Protein AF-A0A7L2QQ97-F1 (afdb_monomer_lite)

Radius of gyration: 18.15 Å; chains: 1; bounding box: 59×30×42 Å

Structure (mmCIF, N/CA/C/O backbone):
data_AF-A0A7L2QQ97-F1
#
_entry.id   AF-A0A7L2QQ97-F1
#
loop_
_atom_site.group_PDB
_atom_site.id
_atom_site.type_symbol
_atom_site.label_atom_id
_atom_site.label_alt_id
_atom_site.label_comp_id
_atom_site.label_asym_id
_atom_site.label_entity_id
_atom_site.label_seq_id
_atom_site.pdbx_PDB_ins_code
_atom_site.Cartn_x
_atom_site.Cartn_y
_atom_site.Cartn_z
_atom_site.occupancy
_atom_site.B_iso_or_equiv
_atom_site.auth_seq_id
_atom_site.auth_comp_id
_atom_site.auth_asym_id
_atom_site.auth_atom_id
_atom_site.pdbx_PDB_model_num
ATOM 1 N N . GLY A 1 1 ? -2.359 13.136 -0.639 1.00 63.28 1 GLY A N 1
ATOM 2 C CA . GLY A 1 1 ? -3.830 13.159 -0.702 1.00 63.28 1 GLY A CA 1
ATOM 3 C C . GLY A 1 1 ? -4.311 14.502 -0.209 1.00 63.28 1 GLY A C 1
ATOM 4 O O . GLY A 1 1 ? -3.549 15.171 0.477 1.00 63.2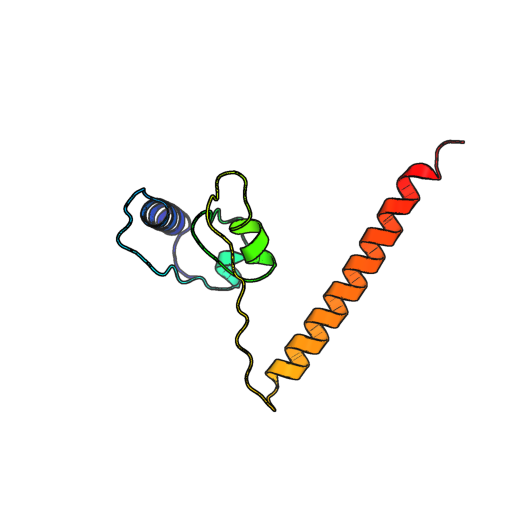8 1 GLY A O 1
ATOM 5 N N . THR A 1 2 ? -5.523 14.896 -0.581 1.00 76.50 2 THR A N 1
ATOM 6 C CA . THR A 1 2 ? -6.170 16.145 -0.137 1.00 76.50 2 THR A CA 1
ATOM 7 C C . THR A 1 2 ? -6.930 15.983 1.183 1.00 76.50 2 THR A C 1
ATOM 9 O O . THR A 1 2 ? -7.302 16.977 1.795 1.00 76.50 2 THR A O 1
ATOM 12 N N . THR A 1 3 ? -7.133 14.744 1.646 1.00 79.44 3 THR A N 1
ATOM 13 C CA . THR A 1 3 ? -7.713 14.431 2.957 1.00 79.44 3 THR A CA 1
ATOM 14 C C . THR A 1 3 ? -6.850 15.012 4.072 1.00 79.44 3 THR A C 1
ATOM 16 O O . THR A 1 3 ? -5.644 14.744 4.127 1.00 79.44 3 THR A O 1
ATOM 19 N N . LYS A 1 4 ? -7.468 15.782 4.972 1.00 79.88 4 LYS A N 1
ATOM 20 C CA . LYS A 1 4 ? -6.782 16.350 6.134 1.00 79.88 4 LYS A CA 1
ATOM 21 C C . LYS A 1 4 ? -6.322 15.235 7.077 1.00 79.88 4 LYS A C 1
ATOM 23 O O . LYS A 1 4 ? -6.898 14.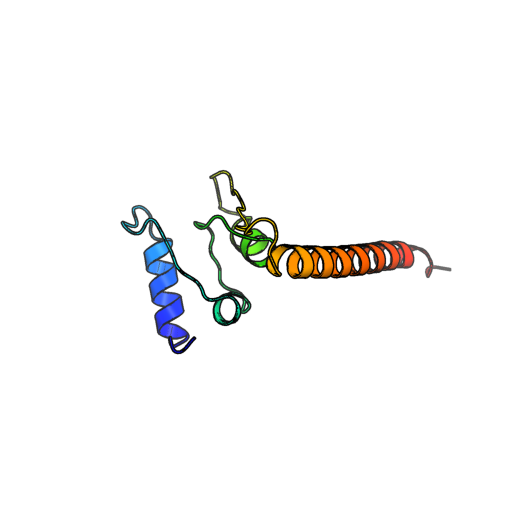147 7.121 1.00 79.88 4 LYS A O 1
ATOM 28 N N . SER A 1 5 ? -5.265 15.499 7.841 1.00 75.00 5 SER A N 1
ATOM 29 C CA . SER A 1 5 ? -4.697 14.508 8.765 1.00 75.00 5 SER A CA 1
ATOM 30 C C . SER A 1 5 ? -5.687 14.055 9.842 1.00 75.00 5 SER A C 1
ATOM 32 O O . SER A 1 5 ? -5.704 12.872 10.170 1.00 75.00 5 SER A O 1
ATOM 34 N N . GLU A 1 6 ? -6.520 14.967 10.340 1.00 77.12 6 GLU A N 1
ATOM 35 C CA . GLU A 1 6 ? -7.554 14.696 11.349 1.00 77.12 6 GLU A CA 1
ATOM 36 C C . GLU A 1 6 ? -8.637 13.753 10.807 1.00 77.12 6 GLU A C 1
ATOM 38 O O . GLU A 1 6 ? -8.916 12.714 11.407 1.00 77.12 6 GLU A O 1
ATOM 43 N N . ASP A 1 7 ? -9.157 14.042 9.610 1.00 83.38 7 ASP A N 1
ATOM 44 C CA . ASP A 1 7 ? -10.151 13.201 8.933 1.00 83.38 7 ASP A CA 1
ATOM 45 C C . ASP A 1 7 ? -9.607 11.791 8.682 1.00 83.38 7 ASP A C 1
ATOM 47 O O . ASP A 1 7 ? -10.294 10.790 8.885 1.00 83.38 7 ASP A O 1
ATOM 51 N N . ARG A 1 8 ? -8.332 11.690 8.293 1.00 79.94 8 ARG A N 1
ATOM 52 C CA . ARG A 1 8 ? -7.655 10.406 8.079 1.00 79.94 8 ARG A CA 1
ATOM 53 C C . ARG A 1 8 ? -7.572 9.575 9.362 1.00 79.94 8 ARG A C 1
ATOM 55 O O . ARG A 1 8 ? -7.784 8.367 9.299 1.00 79.94 8 ARG A O 1
ATOM 62 N N . ALA A 1 9 ? -7.286 10.192 10.508 1.00 79.31 9 ALA A N 1
ATOM 63 C CA . ALA A 1 9 ? -7.254 9.488 11.790 1.00 79.31 9 ALA A CA 1
ATOM 64 C C . ALA A 1 9 ? -8.650 8.979 12.190 1.00 79.31 9 ALA A C 1
ATOM 66 O O . ALA A 1 9 ? -8.787 7.834 12.625 1.00 79.31 9 ALA A O 1
ATOM 67 N N . ALA A 1 10 ? -9.690 9.789 11.977 1.00 85.94 10 ALA A N 1
ATOM 68 C CA . ALA A 1 10 ? -11.071 9.387 12.235 1.00 85.94 10 ALA A CA 1
ATOM 69 C C . ALA A 1 10 ? -11.518 8.219 11.334 1.00 85.94 10 ALA A C 1
ATOM 71 O O . ALA A 1 10 ? -12.153 7.279 11.811 1.00 85.94 10 ALA A O 1
ATOM 72 N N . LEU A 1 11 ? -11.150 8.243 10.049 1.00 85.94 11 LEU A N 1
ATOM 73 C CA . LEU A 1 11 ? -11.442 7.164 9.099 1.00 85.94 11 LEU A CA 1
ATOM 74 C C . LEU A 1 11 ? -10.727 5.857 9.466 1.00 85.94 11 LEU A C 1
ATOM 76 O O . LEU A 1 11 ? -11.335 4.792 9.405 1.00 85.94 11 LEU A O 1
ATOM 80 N N . LEU A 1 12 ? -9.467 5.937 9.905 1.00 82.12 12 LEU A N 1
ATOM 81 C CA . LEU A 1 12 ? -8.720 4.773 10.388 1.00 82.12 12 LEU A CA 1
ATOM 82 C C . LEU A 1 12 ? -9.343 4.168 11.644 1.00 82.12 12 LEU A C 1
ATOM 84 O O . LEU A 1 12 ? -9.423 2.948 11.758 1.00 82.12 12 LEU A O 1
ATOM 88 N N . LYS A 1 13 ? -9.807 5.006 12.577 1.00 84.19 13 LYS A N 1
ATOM 89 C CA . LYS A 1 13 ? -10.494 4.527 13.779 1.00 84.19 13 LYS A CA 1
ATOM 90 C C . LYS A 1 13 ? -11.756 3.743 13.413 1.00 84.19 13 LYS A C 1
ATOM 92 O O . LYS A 1 13 ? -11.900 2.622 13.873 1.00 84.19 13 LYS A O 1
ATOM 97 N N . LYS A 1 14 ? -12.592 4.283 12.519 1.00 86.06 14 LYS A N 1
ATOM 98 C CA . LYS A 1 14 ? -13.809 3.608 12.030 1.00 86.06 14 LYS A CA 1
ATOM 99 C C . LYS A 1 14 ? -13.521 2.287 11.311 1.00 86.06 14 LYS A C 1
ATOM 101 O O . LYS A 1 14 ? -14.300 1.347 11.417 1.00 86.06 14 LYS A O 1
ATOM 106 N N . PHE A 1 15 ? -12.419 2.206 10.566 1.00 85.75 15 PHE A N 1
ATOM 107 C CA . PHE A 1 15 ? -12.018 0.961 9.906 1.00 85.75 15 PHE A CA 1
ATOM 108 C C . PHE A 1 15 ? -11.545 -0.102 10.911 1.00 85.75 15 PHE A C 1
ATOM 110 O O . PHE A 1 15 ? -11.880 -1.269 10.768 1.00 85.75 15 PHE A O 1
ATOM 117 N N . ASN A 1 16 ? -10.825 0.305 11.961 1.00 80.31 16 ASN A N 1
ATOM 118 C CA . ASN A 1 16 ? -10.306 -0.601 12.991 1.00 80.31 16 ASN A CA 1
ATOM 119 C C . ASN A 1 16 ? -11.314 -0.911 14.123 1.00 80.31 16 ASN A C 1
ATOM 121 O O . ASN A 1 16 ? -10.969 -1.627 15.062 1.00 80.31 16 ASN A O 1
ATOM 125 N N . GLU A 1 17 ? -12.526 -0.349 14.095 1.00 85.44 17 GLU A N 1
ATOM 126 C CA . GLU A 1 17 ? -13.546 -0.606 15.117 1.00 85.44 17 GLU A CA 1
ATOM 127 C C . GLU A 1 17 ? -13.988 -2.084 15.101 1.00 85.44 17 GLU A C 1
ATOM 129 O O . GLU A 1 17 ? -14.222 -2.646 14.026 1.00 85.44 17 GLU A O 1
ATOM 134 N N . PRO A 1 18 ? -14.140 -2.736 16.273 1.00 80.31 18 PRO A N 1
ATOM 135 C CA . PRO A 1 18 ? -14.683 -4.088 16.342 1.00 80.31 18 PRO A CA 1
ATOM 136 C C . PRO A 1 18 ? -16.080 -4.134 15.712 1.00 80.31 18 PRO A C 1
ATOM 138 O O . PRO A 1 18 ? -16.980 -3.416 16.142 1.00 80.31 18 PRO A O 1
ATOM 141 N N . GLY A 1 19 ? -16.262 -4.966 14.685 1.00 82.75 19 GLY A N 1
ATOM 142 C CA . GLY A 1 19 ? -17.518 -5.026 13.930 1.00 82.75 19 GLY A CA 1
ATOM 143 C C . GLY A 1 19 ? -17.676 -3.928 12.873 1.00 82.75 19 GLY A C 1
ATOM 144 O O . GLY A 1 19 ? -18.803 -3.644 12.463 1.00 82.75 19 GLY A O 1
ATOM 145 N N . SER A 1 20 ? -16.576 -3.308 12.427 1.00 85.88 20 SER A N 1
ATOM 146 C CA . SER A 1 20 ? -16.601 -2.373 11.302 1.00 85.88 20 SER A CA 1
ATOM 147 C C . SER A 1 20 ? -17.311 -2.985 10.092 1.00 85.88 20 SER A C 1
ATOM 149 O O . SER A 1 20 ? -17.033 -4.112 9.689 1.00 85.88 20 SER A O 1
ATOM 151 N N . GLN A 1 21 ? -18.222 -2.222 9.487 1.00 89.00 21 GLN A N 1
ATOM 152 C CA . GLN A 1 21 ? -18.936 -2.637 8.273 1.00 89.00 21 GLN A CA 1
ATOM 153 C C . GLN A 1 21 ? -18.082 -2.465 7.005 1.00 89.00 21 GLN A C 1
ATOM 155 O O . GLN A 1 21 ? -18.497 -2.845 5.910 1.00 89.00 21 GLN A O 1
ATOM 160 N N . TYR A 1 22 ? -16.901 -1.854 7.130 1.00 84.50 22 TYR A N 1
ATOM 161 C CA . TYR A 1 22 ? -16.027 -1.550 6.006 1.00 84.50 22 TYR A CA 1
ATOM 162 C C . TYR A 1 22 ? -15.046 -2.696 5.760 1.00 84.50 22 TYR A C 1
ATOM 164 O O . TYR A 1 22 ? -14.156 -2.944 6.563 1.00 84.50 22 TYR A O 1
ATOM 172 N N . PHE A 1 23 ? -15.177 -3.354 4.607 1.00 82.75 23 PHE A N 1
ATOM 173 C CA . PHE A 1 23 ? -14.278 -4.438 4.199 1.00 82.75 23 PHE A CA 1
ATOM 174 C C . PHE A 1 23 ? -12.971 -3.937 3.557 1.00 82.75 23 PHE A C 1
ATOM 176 O O . PHE A 1 23 ? -11.924 -4.554 3.712 1.00 82.75 23 PHE A O 1
ATOM 183 N N . ILE A 1 24 ? -13.012 -2.810 2.834 1.00 83.12 24 ILE A N 1
ATOM 184 C CA . ILE A 1 24 ? -11.866 -2.284 2.075 1.00 83.12 24 ILE A CA 1
ATOM 185 C C . ILE A 1 24 ? -11.551 -0.861 2.526 1.00 83.12 24 ILE A C 1
ATOM 187 O O . ILE A 1 24 ? -12.438 -0.008 2.589 1.00 83.12 24 ILE A O 1
ATOM 191 N N . PHE A 1 25 ? -10.265 -0.589 2.747 1.00 84.25 25 PHE A N 1
ATOM 192 C CA . PHE A 1 25 ? -9.741 0.752 2.984 1.00 84.25 25 PHE A CA 1
ATOM 193 C C . PHE A 1 25 ? -8.737 1.133 1.892 1.00 84.25 25 PHE A C 1
ATOM 195 O O . PHE A 1 25 ? -7.674 0.527 1.766 1.00 84.25 25 PHE A O 1
ATOM 202 N N . LEU A 1 26 ? -9.064 2.145 1.085 1.00 83.31 26 LEU A N 1
ATOM 203 C CA . LEU A 1 26 ? -8.211 2.582 -0.022 1.00 83.31 26 LEU A CA 1
ATOM 204 C C . LEU A 1 26 ? -7.198 3.636 0.434 1.00 83.31 26 LEU A C 1
ATOM 206 O O . LEU A 1 26 ? -7.542 4.639 1.059 1.00 83.31 26 LEU A O 1
ATOM 210 N N . LEU A 1 27 ? -5.936 3.438 0.054 1.00 80.06 27 LEU A N 1
ATOM 211 C CA . LEU A 1 27 ? -4.829 4.340 0.356 1.00 80.06 27 LEU A CA 1
ATOM 212 C C . LEU A 1 27 ? -4.093 4.739 -0.918 1.00 80.06 27 LEU A C 1
ATOM 214 O O . LEU A 1 27 ? -3.885 3.935 -1.819 1.00 80.06 27 LEU A O 1
ATOM 218 N N . SER A 1 28 ? -3.622 5.985 -0.959 1.00 78.88 28 SER A N 1
ATOM 219 C CA . SER A 1 28 ? -2.623 6.399 -1.949 1.00 78.88 28 SER A CA 1
ATOM 220 C C . SER A 1 28 ? -1.223 6.189 -1.382 1.00 78.88 28 SER A C 1
ATOM 222 O O . SER A 1 28 ? -0.985 6.482 -0.210 1.00 78.88 28 SER A O 1
ATOM 224 N N . THR A 1 29 ? -0.273 5.755 -2.209 1.00 69.31 29 THR A N 1
ATOM 225 C CA . THR A 1 29 ? 1.124 5.487 -1.808 1.00 69.31 29 THR A CA 1
ATOM 226 C C . THR A 1 29 ? 1.770 6.669 -1.079 1.00 69.31 29 THR A C 1
ATOM 228 O O . THR A 1 29 ? 2.378 6.499 -0.024 1.00 69.31 29 THR A O 1
ATOM 231 N N . ARG A 1 30 ? 1.544 7.899 -1.563 1.00 63.28 30 ARG A N 1
ATOM 232 C CA . ARG A 1 30 ? 2.043 9.129 -0.920 1.00 63.28 30 ARG A CA 1
ATOM 233 C C . ARG A 1 30 ? 1.391 9.411 0.441 1.00 63.28 30 ARG A C 1
ATOM 235 O O . ARG A 1 30 ? 2.046 9.952 1.322 1.00 63.28 30 ARG A O 1
ATOM 242 N N . ALA A 1 31 ? 0.109 9.089 0.619 1.00 59.56 31 ALA A N 1
ATOM 243 C CA . ALA A 1 31 ? -0.583 9.299 1.895 1.00 59.56 31 ALA A CA 1
ATOM 244 C C . ALA A 1 31 ? -0.329 8.161 2.898 1.00 59.56 31 ALA A C 1
ATOM 246 O O . ALA A 1 31 ? -0.387 8.401 4.104 1.00 59.56 31 ALA A O 1
ATOM 247 N N . GLY A 1 32 ? -0.044 6.956 2.396 1.00 54.12 32 GLY A N 1
ATOM 248 C CA . GLY A 1 32 ? 0.272 5.764 3.176 1.00 54.12 32 GLY A CA 1
ATOM 249 C C . GLY A 1 32 ? 1.686 5.775 3.749 1.00 54.12 32 GLY A C 1
ATOM 250 O O . GLY A 1 32 ? 1.867 5.3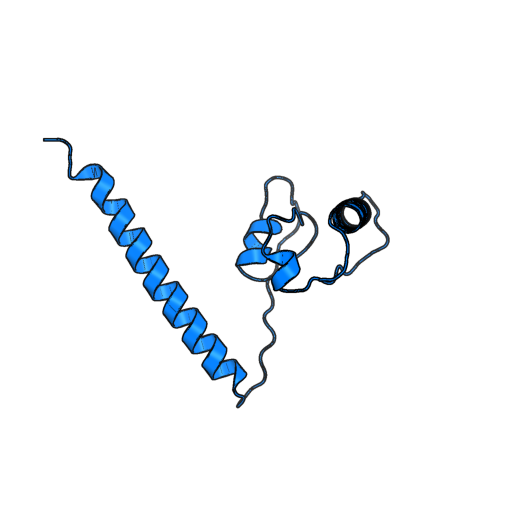04 4.862 1.00 54.12 32 GLY A O 1
ATOM 251 N N . GLY A 1 33 ? 2.662 6.376 3.055 1.00 50.69 33 GLY A N 1
ATOM 252 C CA . GLY A 1 33 ? 4.076 6.415 3.462 1.00 50.69 33 GLY A CA 1
ATOM 253 C C . GLY A 1 33 ? 4.376 7.103 4.806 1.00 50.69 33 GLY A C 1
ATOM 254 O O . GLY A 1 33 ? 5.421 6.849 5.397 1.00 50.69 33 GLY A O 1
ATOM 255 N N . LEU A 1 34 ? 3.449 7.906 5.337 1.00 50.66 34 LEU A N 1
ATOM 256 C CA . LEU A 1 34 ? 3.563 8.606 6.621 1.00 50.66 34 LEU A CA 1
ATOM 257 C C . LEU A 1 34 ? 2.900 7.785 7.744 1.00 50.66 34 LEU A C 1
ATOM 259 O O . LEU A 1 34 ? 1.745 8.028 8.071 1.00 50.66 34 LEU A O 1
ATOM 263 N N . GLY A 1 35 ? 3.605 6.794 8.304 1.00 51.84 35 GLY A N 1
ATOM 264 C CA . GLY A 1 35 ? 3.336 6.247 9.652 1.00 51.84 35 GLY A CA 1
ATOM 265 C C . GLY A 1 35 ? 1.890 5.877 10.045 1.00 51.84 35 GLY A C 1
ATOM 266 O O . GLY A 1 35 ? 1.522 6.073 11.199 1.00 51.84 35 GLY A O 1
ATOM 267 N N . LEU A 1 36 ? 1.052 5.375 9.131 1.00 55.12 36 LEU A N 1
ATOM 268 C CA . LEU A 1 36 ? -0.327 4.981 9.463 1.00 55.12 36 LEU A CA 1
ATOM 269 C C . LEU A 1 36 ? -0.386 3.594 10.127 1.00 55.12 36 LEU A C 1
ATOM 271 O O . LEU A 1 36 ? 0.269 2.665 9.661 1.00 55.12 36 LEU A O 1
ATOM 275 N N . ASN A 1 37 ? -1.185 3.454 11.193 1.00 57.41 37 ASN A N 1
ATOM 276 C CA . ASN A 1 37 ? -1.427 2.185 11.889 1.00 57.41 37 ASN A CA 1
ATOM 277 C C . ASN A 1 37 ? -2.639 1.466 11.272 1.00 57.41 37 ASN A C 1
ATOM 279 O O . ASN A 1 37 ? -3.774 1.906 11.462 1.00 57.41 37 ASN A O 1
ATOM 283 N N . LEU A 1 38 ? -2.394 0.390 10.524 1.00 55.41 38 LEU A N 1
ATOM 284 C CA . LEU A 1 38 ? -3.394 -0.349 9.741 1.00 55.41 38 LEU A CA 1
ATOM 285 C C . LEU A 1 38 ? -3.447 -1.812 10.194 1.00 55.41 38 LEU A C 1
ATOM 287 O O . LEU A 1 38 ? -3.266 -2.725 9.397 1.00 55.41 38 LEU A O 1
ATOM 291 N N . GLN A 1 39 ? -3.689 -2.024 11.488 1.00 51.94 39 GLN A N 1
ATOM 292 C CA . GLN A 1 39 ? -3.689 -3.353 12.115 1.00 51.94 39 GLN A CA 1
ATOM 293 C C . GLN A 1 39 ? -4.708 -4.332 11.517 1.00 51.94 39 GLN A C 1
ATOM 295 O O . GLN A 1 39 ? -4.573 -5.520 11.758 1.00 51.94 39 GLN A O 1
ATOM 300 N N . ALA A 1 40 ? -5.701 -3.855 10.759 1.00 48.19 40 ALA A N 1
ATOM 301 C CA . ALA A 1 40 ? -6.733 -4.680 10.133 1.00 48.19 40 ALA A CA 1
ATOM 302 C C . ALA A 1 40 ? -6.574 -4.869 8.607 1.00 48.19 40 ALA A C 1
ATOM 304 O O . ALA A 1 40 ? -7.433 -5.498 7.998 1.00 48.19 40 ALA A O 1
ATOM 305 N N . ALA A 1 41 ? -5.544 -4.305 7.962 1.00 51.47 41 ALA A N 1
ATOM 306 C CA . ALA A 1 41 ? -5.402 -4.345 6.499 1.00 51.47 41 ALA A CA 1
ATOM 307 C C . ALA A 1 41 ? -4.266 -5.271 6.048 1.00 51.47 41 ALA A C 1
ATOM 309 O O . ALA A 1 41 ? -3.236 -5.300 6.699 1.00 51.47 41 ALA A O 1
ATOM 310 N N . ASP A 1 42 ? -4.389 -5.911 4.880 1.00 51.31 42 ASP A N 1
ATOM 311 C CA . ASP A 1 42 ? -3.376 -6.827 4.330 1.00 51.31 42 ASP A CA 1
ATOM 312 C C . ASP A 1 42 ? -2.728 -6.262 3.050 1.00 51.31 42 ASP A C 1
ATOM 314 O O . ASP A 1 42 ? -3.346 -6.312 1.990 1.00 51.31 42 ASP A O 1
ATOM 318 N N . THR A 1 43 ? -1.519 -5.665 3.088 1.00 49.38 43 THR A N 1
ATOM 319 C CA . THR A 1 43 ? -0.902 -5.045 1.874 1.00 49.38 43 THR A CA 1
ATOM 320 C C . THR A 1 43 ? 0.643 -4.890 1.894 1.00 49.38 43 THR A C 1
ATOM 322 O O . THR A 1 43 ? 1.241 -5.014 2.947 1.00 49.38 43 THR A O 1
ATOM 325 N N . ASP A 1 44 ? 1.257 -4.647 0.709 1.00 47.91 44 ASP A N 1
ATOM 326 C CA . ASP A 1 44 ? 2.693 -4.518 0.265 1.00 47.91 44 ASP A CA 1
ATOM 327 C C . ASP A 1 44 ? 3.791 -4.131 1.271 1.00 47.91 44 ASP A C 1
ATOM 329 O O . ASP A 1 44 ? 3.506 -3.339 2.131 1.00 47.91 44 ASP A O 1
ATOM 333 N N . LEU A 1 45 ? 5.064 -4.537 1.102 1.00 49.09 45 LEU A N 1
ATOM 334 C CA 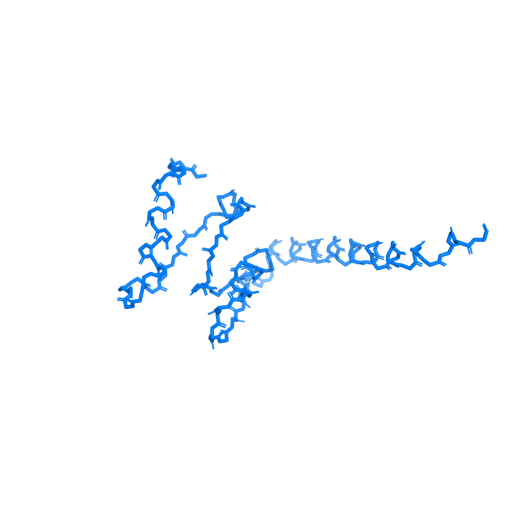. LEU A 1 45 ? 6.209 -4.397 2.047 1.00 49.09 45 LEU A CA 1
ATOM 335 C C . LEU A 1 45 ? 6.182 -3.187 3.017 1.00 49.09 45 LEU A C 1
ATOM 337 O O . LEU A 1 45 ? 6.268 -3.375 4.223 1.00 49.09 45 LEU A O 1
ATOM 341 N N . GLN A 1 46 ? 6.005 -1.944 2.546 1.00 50.78 46 GLN A N 1
ATOM 342 C CA . GLN A 1 46 ? 5.892 -0.785 3.457 1.00 50.78 46 GLN A CA 1
ATOM 343 C C . GLN A 1 46 ? 4.547 -0.700 4.204 1.00 50.78 46 GLN A C 1
ATOM 345 O O . GLN A 1 46 ? 4.460 -0.123 5.284 1.00 50.78 46 GLN A O 1
ATOM 350 N N . ALA A 1 47 ? 3.464 -1.178 3.608 1.00 52.09 47 ALA A N 1
ATOM 351 C CA . ALA A 1 47 ? 2.174 -1.418 4.250 1.00 52.09 47 ALA A CA 1
ATOM 352 C C . ALA A 1 47 ? 2.122 -2.760 5.016 1.00 52.09 47 ALA A C 1
ATOM 354 O O . ALA A 1 47 ? 1.336 -2.882 5.950 1.00 52.09 47 ALA A O 1
ATOM 355 N N . GLN A 1 48 ? 3.011 -3.707 4.715 1.00 54.56 48 GLN A N 1
ATOM 356 C CA . GLN A 1 48 ? 3.106 -5.012 5.357 1.00 54.56 48 GLN A CA 1
ATOM 357 C C . GLN A 1 48 ? 3.602 -4.816 6.774 1.00 54.56 48 GLN A C 1
ATOM 359 O O . GLN A 1 48 ? 2.972 -5.307 7.698 1.00 54.56 48 GLN A O 1
ATOM 364 N N . ASP A 1 49 ? 4.627 -3.985 6.962 1.00 53.88 49 ASP A N 1
ATOM 365 C CA . ASP A 1 49 ? 5.076 -3.570 8.294 1.00 53.88 49 ASP A CA 1
ATOM 366 C C . ASP A 1 49 ? 3.970 -2.848 9.093 1.00 53.88 49 ASP A C 1
ATOM 368 O O . ASP A 1 49 ? 4.000 -2.822 10.323 1.00 53.88 49 ASP A O 1
ATOM 372 N N . ARG A 1 50 ? 2.965 -2.260 8.419 1.00 59.00 50 ARG A N 1
ATOM 373 C CA . ARG A 1 50 ? 1.826 -1.587 9.080 1.00 59.00 50 ARG A CA 1
ATOM 374 C C . ARG A 1 50 ? 0.740 -2.562 9.527 1.00 59.00 50 ARG A C 1
ATOM 376 O O . ARG A 1 50 ? 0.082 -2.294 10.532 1.00 59.00 50 ARG A O 1
ATOM 383 N N . ALA A 1 51 ? 0.569 -3.643 8.777 1.00 59.03 51 ALA A N 1
ATOM 384 C CA . ALA A 1 51 ? -0.361 -4.736 9.029 1.00 59.03 51 ALA A CA 1
ATOM 385 C C . ALA A 1 51 ? 0.191 -5.752 10.037 1.00 59.03 51 ALA A C 1
ATOM 387 O O . ALA A 1 51 ? -0.491 -6.179 10.965 1.00 59.03 51 ALA A O 1
ATOM 388 N N . HIS A 1 52 ? 1.467 -6.101 9.873 1.00 59.34 52 HIS A N 1
ATOM 389 C CA . HIS A 1 52 ? 2.213 -7.092 10.636 1.00 59.34 52 HIS A CA 1
ATOM 390 C C . HIS A 1 52 ? 2.718 -6.494 11.957 1.00 59.34 52 HIS A C 1
ATOM 392 O O . HIS A 1 52 ? 3.915 -6.454 12.256 1.00 59.34 52 HIS A O 1
ATOM 398 N N . ARG A 1 53 ? 1.775 -5.968 12.742 1.00 62.75 53 ARG A N 1
ATOM 399 C CA . ARG A 1 53 ? 2.027 -5.317 14.026 1.00 62.75 53 ARG A CA 1
ATOM 400 C C . ARG A 1 53 ? 1.454 -6.150 15.171 1.00 62.75 53 ARG A C 1
ATOM 402 O O . ARG A 1 53 ? 0.451 -6.839 15.017 1.00 62.75 53 ARG A O 1
ATOM 409 N N . ILE A 1 54 ? 2.077 -6.032 16.345 1.00 56.41 54 ILE A N 1
ATOM 410 C CA . ILE A 1 54 ? 1.608 -6.631 17.604 1.00 56.41 54 ILE A CA 1
ATOM 411 C C . ILE A 1 54 ? 0.122 -6.283 17.806 1.00 56.41 54 ILE A C 1
ATOM 413 O O . ILE A 1 54 ? -0.230 -5.102 17.872 1.00 56.41 54 ILE A O 1
ATOM 417 N N . GLY A 1 55 ? -0.730 -7.312 17.868 1.00 63.56 55 GLY A N 1
ATOM 418 C CA . GLY A 1 55 ? -2.186 -7.194 18.004 1.00 63.56 55 GLY A CA 1
ATOM 419 C C . GLY A 1 55 ? -2.999 -7.733 16.819 1.00 63.56 55 GLY A C 1
ATOM 420 O O . GLY A 1 55 ? -4.175 -8.025 17.012 1.00 63.56 55 GLY A O 1
ATOM 421 N N . GLN A 1 56 ? -2.397 -7.919 15.637 1.00 63.81 56 GLN A N 1
ATOM 422 C CA . GLN A 1 56 ? -3.053 -8.597 14.510 1.00 63.81 56 GLN A CA 1
ATOM 423 C C . GLN A 1 56 ? -3.102 -10.115 14.762 1.00 63.81 56 GLN A C 1
ATOM 425 O O . GLN A 1 56 ? -2.081 -10.723 15.074 1.00 63.81 56 GLN A O 1
ATOM 430 N N . GLN A 1 57 ? -4.292 -10.710 14.651 1.00 67.56 57 GLN A N 1
ATOM 431 C CA . GLN A 1 57 ? -4.543 -12.142 14.892 1.00 67.56 57 GLN A CA 1
ATOM 432 C C . GLN A 1 57 ? -4.795 -12.926 13.594 1.00 67.56 57 GLN A C 1
ATOM 434 O O . GLN A 1 57 ? -4.814 -14.154 13.613 1.00 67.56 57 GLN A O 1
ATOM 439 N N . ASN A 1 58 ? -4.991 -12.224 12.474 1.00 69.75 58 ASN A N 1
ATOM 440 C CA . ASN A 1 58 ? -5.284 -12.820 11.173 1.00 69.75 58 ASN A CA 1
ATOM 441 C C . ASN A 1 58 ? -4.032 -12.908 10.285 1.00 69.75 58 ASN A C 1
ATOM 443 O O . ASN A 1 58 ? -3.089 -12.129 10.438 1.00 69.75 58 ASN A O 1
ATOM 447 N N . GLU A 1 59 ? -4.033 -13.853 9.340 1.00 72.12 59 GLU A N 1
ATOM 448 C CA . GLU A 1 59 ? -2.950 -14.016 8.364 1.00 72.12 59 GLU A CA 1
ATOM 449 C C . GLU A 1 59 ? -2.908 -12.833 7.390 1.00 72.12 59 GLU A C 1
ATOM 451 O O . GLU A 1 59 ? -3.856 -12.596 6.644 1.00 72.12 59 GLU A O 1
ATOM 456 N N . VAL A 1 60 ? -1.774 -12.130 7.356 1.00 72.44 60 VAL A N 1
ATOM 457 C CA . VAL A 1 60 ? -1.567 -10.973 6.480 1.00 72.44 60 VAL A CA 1
ATOM 458 C C . VAL A 1 60 ? -1.023 -11.420 5.126 1.00 72.44 60 VAL A C 1
ATOM 460 O O . VAL A 1 60 ? 0.120 -11.875 5.027 1.00 72.44 60 VAL A O 1
ATOM 463 N N . ARG A 1 61 ? -1.807 -11.237 4.054 1.00 71.25 61 ARG A N 1
ATOM 464 C CA . ARG A 1 61 ? -1.403 -11.581 2.678 1.00 71.25 61 ARG A CA 1
ATOM 465 C C . ARG A 1 61 ? -1.173 -10.351 1.810 1.00 71.25 61 ARG A C 1
ATOM 467 O O . ARG A 1 61 ? -2.051 -9.526 1.594 1.00 71.25 61 ARG A O 1
ATOM 474 N N . VAL A 1 62 ? 0.013 -10.277 1.219 1.00 74.19 62 VAL A N 1
ATOM 475 C CA . VAL A 1 62 ? 0.409 -9.183 0.333 1.00 74.19 62 VAL A CA 1
ATOM 476 C C . VAL A 1 62 ? 0.265 -9.591 -1.128 1.00 74.19 62 VAL A C 1
ATOM 478 O O . VAL A 1 62 ? 0.957 -10.496 -1.593 1.00 74.19 62 VAL A O 1
ATOM 481 N N . LEU A 1 63 ? -0.577 -8.875 -1.876 1.00 77.25 63 LEU A N 1
ATOM 482 C CA . LEU A 1 63 ? -0.748 -9.076 -3.314 1.00 77.25 63 LEU A CA 1
ATOM 483 C C . LEU A 1 63 ? -0.308 -7.830 -4.085 1.00 77.25 63 LEU A C 1
ATOM 485 O O . LEU A 1 63 ? -0.819 -6.731 -3.871 1.00 77.25 63 LEU A O 1
ATOM 489 N N . ARG A 1 64 ? 0.633 -8.012 -5.014 1.00 81.06 64 ARG A N 1
ATOM 490 C CA . ARG A 1 64 ? 1.033 -6.990 -5.984 1.00 81.06 64 ARG A CA 1
ATOM 491 C C . ARG A 1 64 ? 0.487 -7.374 -7.351 1.00 81.06 64 ARG A C 1
ATOM 493 O O . ARG A 1 64 ? 0.871 -8.403 -7.896 1.00 81.06 64 ARG A O 1
ATOM 500 N N . LEU A 1 65 ? -0.375 -6.529 -7.902 1.00 86.00 65 LEU A N 1
ATOM 501 C CA . LEU A 1 65 ? -0.873 -6.682 -9.265 1.00 86.00 65 LEU A CA 1
ATOM 502 C C . LEU A 1 65 ? 0.184 -6.171 -10.252 1.00 86.00 65 LEU A C 1
ATOM 504 O O . LEU A 1 65 ? 0.814 -5.142 -10.005 1.00 86.00 65 LEU A O 1
ATOM 508 N N . CYS A 1 66 ? 0.406 -6.919 -11.330 1.00 87.31 66 CYS A N 1
ATOM 509 C CA . CYS A 1 66 ? 1.364 -6.591 -12.382 1.00 87.31 66 CYS A CA 1
ATOM 510 C C . CYS A 1 66 ? 0.852 -7.149 -13.709 1.00 87.31 66 CYS A C 1
ATOM 512 O O . CYS A 1 66 ? 0.485 -8.324 -13.787 1.00 87.31 66 CYS A O 1
ATOM 514 N N . THR A 1 67 ? 0.842 -6.317 -14.742 1.00 92.44 67 THR A N 1
ATOM 515 C CA . THR A 1 67 ? 0.417 -6.700 -16.089 1.00 92.44 67 THR A CA 1
ATOM 516 C C . THR A 1 67 ? 1.574 -7.353 -16.840 1.00 92.44 67 THR A C 1
ATOM 518 O O . THR A 1 67 ? 2.673 -6.795 -16.896 1.00 92.44 67 THR A O 1
ATOM 521 N N . VAL A 1 68 ? 1.321 -8.516 -17.444 1.00 91.56 68 VAL A N 1
ATOM 522 C CA . VAL A 1 68 ? 2.317 -9.270 -18.225 1.00 91.56 68 VAL A CA 1
ATOM 523 C C . VAL A 1 68 ? 2.724 -8.491 -19.477 1.00 91.56 68 VAL A C 1
ATOM 525 O O . VAL A 1 68 ? 1.878 -7.856 -20.110 1.00 91.56 68 VAL A O 1
ATOM 528 N N . ASN A 1 69 ? 4.004 -8.566 -19.856 1.00 91.19 69 ASN A N 1
ATOM 529 C CA . ASN A 1 69 ? 4.569 -7.894 -21.035 1.00 91.19 69 ASN A CA 1
ATOM 530 C C . ASN A 1 69 ? 4.379 -6.368 -21.019 1.00 91.19 69 ASN A C 1
ATOM 532 O O . ASN A 1 69 ? 4.162 -5.740 -22.057 1.00 91.19 69 ASN A O 1
ATOM 536 N N . SER A 1 70 ? 4.455 -5.757 -19.838 1.00 94.62 70 SER A N 1
ATOM 537 C CA . SER A 1 70 ? 4.257 -4.319 -19.668 1.00 94.62 70 SER A CA 1
ATOM 538 C C . SER A 1 70 ? 5.490 -3.633 -19.080 1.00 94.62 70 SER A C 1
ATOM 540 O O . SER A 1 70 ? 6.426 -4.258 -18.577 1.00 94.62 70 SER A O 1
ATOM 542 N N . VAL A 1 71 ? 5.490 -2.298 -19.107 1.00 93.44 71 VAL A N 1
ATOM 543 C CA . VAL A 1 71 ? 6.517 -1.493 -18.428 1.00 93.44 71 VAL A CA 1
ATOM 544 C C . VAL A 1 71 ? 6.552 -1.750 -16.911 1.00 93.44 71 VAL A C 1
ATOM 546 O O . VAL A 1 71 ? 7.591 -1.542 -16.281 1.00 93.44 71 VAL A O 1
ATOM 549 N N . GLU A 1 72 ? 5.461 -2.255 -16.327 1.00 89.31 72 GLU A N 1
ATOM 550 C CA . GLU A 1 72 ? 5.352 -2.553 -14.895 1.00 89.31 72 GLU A CA 1
ATOM 551 C C . GLU A 1 72 ? 6.357 -3.625 -14.454 1.00 89.31 72 GLU A C 1
ATOM 553 O O . GLU A 1 72 ? 6.951 -3.497 -13.383 1.00 89.31 72 GLU A O 1
ATOM 558 N N . GLU A 1 73 ? 6.641 -4.623 -15.298 1.00 90.81 73 GLU A N 1
ATOM 559 C CA . GLU A 1 73 ? 7.617 -5.679 -14.993 1.00 90.81 73 GLU A CA 1
ATOM 560 C C . GLU A 1 73 ? 9.036 -5.115 -14.866 1.00 90.81 73 GLU A C 1
ATOM 562 O O . GLU A 1 73 ? 9.776 -5.463 -13.942 1.00 90.81 73 GLU A O 1
ATOM 567 N N . LYS A 1 74 ? 9.403 -4.178 -15.751 1.00 90.06 74 LYS A N 1
ATOM 568 C CA . LYS A 1 74 ? 10.706 -3.494 -15.705 1.00 90.06 74 LYS A CA 1
ATOM 569 C C . LYS A 1 74 ? 10.828 -2.625 -14.456 1.00 90.06 74 LYS A C 1
ATOM 571 O O . LYS A 1 74 ? 11.871 -2.635 -13.800 1.00 90.06 74 LYS A O 1
ATOM 576 N N . ILE A 1 75 ? 9.761 -1.904 -14.106 1.00 89.56 75 ILE A N 1
ATOM 577 C CA . ILE A 1 75 ? 9.702 -1.091 -12.884 1.00 89.56 75 ILE A CA 1
ATOM 578 C C . ILE A 1 75 ? 9.855 -1.986 -11.647 1.00 89.56 75 ILE A C 1
ATOM 580 O O . ILE A 1 75 ? 10.648 -1.675 -10.756 1.00 89.56 75 ILE A O 1
ATOM 584 N N . LEU A 1 76 ? 9.151 -3.120 -11.608 1.00 86.44 76 LEU A N 1
ATOM 585 C CA . LEU A 1 76 ? 9.224 -4.077 -10.508 1.00 86.44 76 LEU A CA 1
ATOM 586 C C . LEU A 1 76 ? 10.624 -4.691 -10.374 1.00 86.44 76 LEU A C 1
ATOM 588 O O . LEU A 1 76 ? 11.145 -4.784 -9.262 1.00 86.44 76 LEU A O 1
ATOM 592 N N . ALA A 1 77 ? 11.252 -5.077 -11.486 1.00 87.81 77 ALA A N 1
ATOM 593 C CA . ALA A 1 77 ? 12.611 -5.612 -11.491 1.00 87.81 77 ALA A CA 1
ATOM 594 C C . ALA A 1 77 ? 13.628 -4.585 -10.965 1.00 87.81 77 ALA A C 1
ATOM 596 O O . ALA A 1 77 ? 14.446 -4.912 -10.104 1.00 87.81 77 ALA A O 1
ATOM 597 N N . ALA A 1 78 ? 13.531 -3.328 -11.409 1.00 88.75 78 ALA A N 1
ATOM 598 C CA . ALA A 1 78 ? 14.394 -2.250 -10.932 1.00 88.75 78 ALA A CA 1
ATOM 599 C C . ALA A 1 78 ? 14.191 -1.959 -9.434 1.00 88.75 78 ALA A C 1
ATOM 601 O O . ALA A 1 78 ? 15.164 -1.749 -8.709 1.00 88.75 78 ALA A O 1
ATOM 602 N N . ALA A 1 79 ? 12.945 -1.975 -8.948 1.00 83.12 79 ALA A N 1
ATOM 603 C CA . ALA A 1 79 ? 12.643 -1.798 -7.527 1.00 83.12 79 ALA A CA 1
ATOM 604 C C . ALA A 1 79 ? 13.217 -2.941 -6.671 1.00 83.12 79 ALA A C 1
ATOM 606 O O . ALA A 1 79 ? 13.865 -2.680 -5.659 1.00 83.12 79 ALA A O 1
ATOM 607 N N . LYS A 1 80 ? 13.052 -4.199 -7.106 1.00 82.75 80 LYS A N 1
ATOM 608 C CA . LYS A 1 80 ? 13.641 -5.373 -6.437 1.00 82.75 80 LYS A CA 1
ATOM 609 C C . LYS A 1 80 ? 15.166 -5.315 -6.412 1.00 82.75 80 LYS A C 1
ATOM 611 O O . LYS A 1 80 ? 15.766 -5.634 -5.393 1.00 82.75 80 LYS A O 1
ATOM 616 N N . TYR A 1 81 ? 15.793 -4.883 -7.507 1.00 85.62 81 TYR A N 1
ATOM 617 C CA . TYR A 1 81 ? 17.244 -4.711 -7.559 1.00 85.62 81 TYR A CA 1
ATOM 618 C C . TYR A 1 81 ? 17.731 -3.712 -6.502 1.00 85.62 81 TYR A C 1
ATOM 620 O O . TYR A 1 81 ? 18.641 -4.037 -5.744 1.00 85.62 81 TYR A O 1
ATOM 628 N N . LYS A 1 82 ? 17.084 -2.543 -6.396 1.00 81.50 82 LYS A N 1
ATOM 629 C CA . LYS A 1 82 ? 17.411 -1.534 -5.374 1.00 81.50 82 LYS A CA 1
ATOM 630 C C . LYS A 1 82 ? 17.273 -2.091 -3.954 1.00 81.50 82 LYS A C 1
ATOM 632 O O . LYS A 1 82 ? 18.217 -1.996 -3.183 1.00 81.50 82 LYS A O 1
ATOM 637 N N . LEU A 1 83 ? 16.157 -2.761 -3.652 1.00 79.38 83 LEU A N 1
ATOM 638 C CA . LEU A 1 83 ? 15.928 -3.378 -2.338 1.00 79.38 83 LEU A CA 1
ATOM 639 C C . LEU A 1 83 ? 16.991 -4.425 -1.983 1.00 79.38 83 LEU A C 1
ATOM 641 O O . LEU A 1 83 ? 17.472 -4.455 -0.855 1.00 79.38 83 LEU A O 1
ATOM 645 N N . ASN A 1 84 ? 17.387 -5.262 -2.944 1.00 78.38 84 ASN A N 1
ATOM 646 C CA . ASN A 1 84 ? 18.427 -6.268 -2.729 1.00 78.38 84 ASN A CA 1
ATOM 647 C C . ASN A 1 84 ? 19.800 -5.636 -2.463 1.00 78.38 84 ASN A C 1
ATOM 649 O O . ASN A 1 84 ? 20.581 -6.173 -1.678 1.00 78.38 84 ASN A O 1
ATOM 653 N N . VAL A 1 85 ? 20.115 -4.521 -3.129 1.00 79.88 85 VAL A N 1
ATOM 654 C CA . VAL A 1 85 ? 21.347 -3.765 -2.867 1.00 79.88 85 VAL A CA 1
ATOM 655 C C . VAL A 1 85 ? 21.308 -3.179 -1.454 1.00 79.88 85 VAL A C 1
ATOM 657 O O . VAL A 1 85 ? 22.246 -3.406 -0.692 1.00 79.88 85 VAL A O 1
ATOM 660 N N . ASP A 1 86 ? 20.208 -2.526 -1.072 1.00 75.62 86 ASP A N 1
ATOM 661 C CA . ASP A 1 86 ? 20.040 -1.935 0.262 1.00 75.62 86 ASP A CA 1
ATOM 662 C C . ASP A 1 86 ? 20.139 -2.993 1.373 1.00 75.62 86 ASP A C 1
ATOM 664 O O . ASP A 1 86 ? 20.854 -2.797 2.356 1.00 75.62 86 ASP A O 1
ATOM 668 N N . GLN A 1 87 ? 19.497 -4.155 1.204 1.00 75.12 87 GLN A N 1
ATOM 669 C CA . GLN A 1 87 ? 19.580 -5.263 2.165 1.00 75.12 87 GLN A CA 1
ATOM 670 C C . GLN A 1 87 ? 21.012 -5.765 2.359 1.00 75.12 87 GLN A C 1
ATOM 672 O O . GLN A 1 87 ? 21.425 -6.003 3.493 1.00 75.12 87 GLN A O 1
ATOM 677 N N . LYS A 1 88 ? 21.790 -5.896 1.278 1.00 75.94 88 LYS A N 1
ATOM 678 C CA . LYS A 1 88 ? 23.201 -6.302 1.366 1.00 75.94 88 LYS A CA 1
ATOM 679 C C . LYS A 1 88 ? 24.046 -5.271 2.109 1.00 75.94 88 LYS A C 1
ATOM 681 O O . LYS A 1 88 ? 24.923 -5.657 2.876 1.00 75.94 88 LYS A O 1
ATOM 686 N N . VAL A 1 89 ? 23.773 -3.982 1.913 1.00 75.00 89 VAL A N 1
ATOM 687 C CA . VAL A 1 89 ? 24.462 -2.895 2.624 1.00 75.00 89 VAL A CA 1
ATOM 688 C C . VAL A 1 89 ? 24.113 -2.902 4.113 1.00 75.00 89 VAL A C 1
ATOM 690 O O . VAL A 1 89 ? 25.016 -2.838 4.944 1.00 75.00 89 VAL A O 1
ATOM 693 N N . ILE A 1 90 ? 22.832 -3.045 4.467 1.00 71.12 90 ILE A N 1
ATOM 694 C CA . ILE A 1 90 ? 22.394 -3.154 5.869 1.00 71.12 90 ILE A CA 1
ATOM 695 C C . ILE A 1 90 ? 23.043 -4.370 6.534 1.00 71.12 90 ILE A C 1
ATOM 697 O O . ILE A 1 90 ? 23.598 -4.254 7.624 1.00 71.12 90 ILE A O 1
ATOM 701 N N . GLN A 1 91 ? 23.021 -5.524 5.863 1.00 65.06 91 GLN A N 1
ATOM 702 C CA . GLN A 1 91 ? 23.620 -6.747 6.384 1.00 65.06 91 GLN A CA 1
ATOM 703 C C . GLN A 1 91 ? 25.133 -6.593 6.585 1.00 65.06 91 GLN A C 1
ATOM 705 O O . GLN A 1 91 ? 25.639 -7.017 7.618 1.00 65.06 91 GLN A O 1
ATOM 710 N N . ALA A 1 92 ? 25.842 -5.941 5.658 1.00 62.06 92 ALA A N 1
ATOM 711 C CA . ALA A 1 92 ? 27.261 -5.630 5.817 1.00 62.06 92 ALA A CA 1
ATOM 712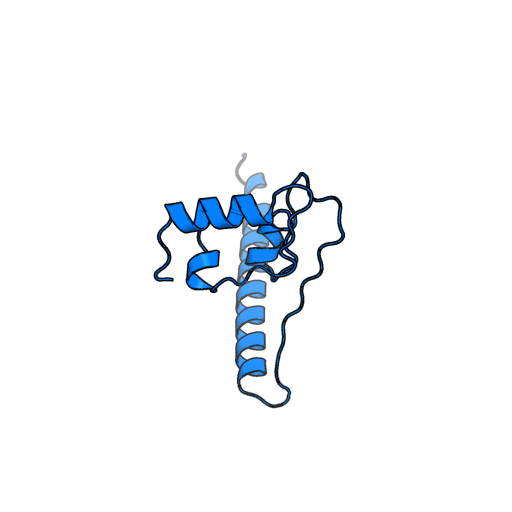 C C . ALA A 1 92 ? 27.523 -4.686 7.008 1.00 62.06 92 ALA A C 1
ATOM 714 O O . ALA A 1 92 ? 28.452 -4.922 7.776 1.00 62.06 92 ALA A O 1
ATOM 715 N N . GLY A 1 93 ? 26.675 -3.673 7.215 1.00 59.56 93 GLY A N 1
ATOM 716 C CA . GLY A 1 93 ? 26.779 -2.747 8.350 1.00 59.56 93 GLY A CA 1
ATOM 717 C C . GLY A 1 93 ? 26.500 -3.392 9.715 1.00 59.56 93 GLY A C 1
ATOM 718 O O . GLY A 1 93 ? 27.079 -2.981 10.716 1.00 59.56 93 GLY A O 1
ATOM 719 N N . MET A 1 94 ? 25.667 -4.438 9.774 1.00 58.91 94 MET A N 1
ATOM 720 C CA . MET A 1 94 ? 25.402 -5.185 11.015 1.00 58.91 94 MET A CA 1
ATOM 721 C C . MET A 1 94 ? 26.603 -6.017 11.495 1.00 58.91 94 MET A C 1
ATOM 723 O O . MET A 1 94 ? 26.704 -6.297 12.690 1.00 58.91 94 MET A O 1
ATOM 727 N N . PHE A 1 95 ? 27.524 -6.403 10.604 1.00 57.53 95 PHE A N 1
ATOM 728 C CA . PHE A 1 95 ? 28.747 -7.114 10.994 1.00 57.53 95 PHE A CA 1
ATOM 729 C C . PHE A 1 95 ? 29.796 -6.197 11.640 1.00 57.53 95 PHE A C 1
ATOM 731 O O . PHE A 1 95 ? 30.610 -6.685 12.422 1.00 57.53 95 PHE A O 1
ATOM 738 N N . ASP A 1 96 ? 29.751 -4.885 11.390 1.00 56.03 96 ASP A N 1
ATOM 739 C CA . ASP A 1 96 ? 30.801 -3.958 11.835 1.00 56.03 96 ASP A CA 1
ATOM 740 C C . ASP A 1 96 ? 30.680 -3.530 13.314 1.00 56.03 96 ASP A C 1
ATOM 742 O O . ASP A 1 96 ? 31.551 -2.872 13.881 1.00 56.03 96 ASP A O 1
ATOM 746 N N . GLN A 1 97 ? 29.611 -3.951 13.998 1.00 54.12 97 GLN A N 1
ATOM 747 C CA . GLN A 1 97 ? 29.382 -3.609 15.406 1.00 54.12 97 GLN A CA 1
ATOM 748 C C . GLN A 1 97 ? 30.177 -4.478 16.400 1.00 54.12 97 GLN A C 1
ATOM 750 O O . GLN A 1 97 ? 30.162 -4.200 17.598 1.00 54.12 97 GLN A O 1
ATOM 755 N N . LYS A 1 98 ? 30.878 -5.522 15.930 1.00 52.16 98 LYS A N 1
ATOM 756 C CA . LYS A 1 98 ? 31.748 -6.375 16.767 1.00 52.16 98 LYS A CA 1
ATOM 757 C C . LYS A 1 98 ? 33.251 -6.169 16.531 1.00 52.16 98 LYS A C 1
ATOM 759 O O . LYS A 1 98 ? 34.042 -6.745 17.269 1.00 52.16 98 LYS A O 1
ATOM 764 N N . SER A 1 99 ? 33.655 -5.354 15.556 1.00 54.19 99 SER A N 1
ATOM 765 C CA . SER A 1 99 ? 35.061 -5.207 15.136 1.00 54.19 99 SER A CA 1
ATOM 766 C C . SER A 1 99 ? 35.827 -4.057 15.807 1.00 54.19 99 SER A C 1
ATOM 768 O O . SER A 1 99 ? 37.032 -3.949 15.609 1.00 54.19 99 SER A O 1
ATOM 770 N N . SER A 1 100 ? 35.176 -3.201 16.601 1.00 53.06 100 SER A N 1
ATOM 771 C CA . SER A 1 100 ? 35.779 -1.976 17.166 1.00 53.06 100 SER A CA 1
ATOM 772 C C . SER A 1 100 ? 35.879 -1.968 18.700 1.00 53.06 100 SER A C 1
ATOM 774 O O . SER A 1 100 ? 35.782 -0.923 19.337 1.00 53.06 100 SER A O 1
ATOM 776 N N . SER A 1 101 ? 36.104 -3.135 19.310 1.00 45.09 101 SER A N 1
ATOM 777 C CA . SER A 1 101 ? 36.567 -3.240 20.706 1.00 45.09 101 SER A CA 1
ATOM 778 C C . SER A 1 101 ? 37.915 -3.966 20.763 1.00 45.09 101 SER A C 1
ATOM 780 O O . SER A 1 101 ? 38.002 -5.172 21.006 1.00 45.09 101 SER A O 1
ATOM 782 N N . HIS A 1 102 ? 38.974 -3.204 20.497 1.00 38.75 102 HIS A N 1
ATOM 783 C CA . HIS A 1 102 ? 40.335 -3.469 20.958 1.00 38.75 102 HIS A CA 1
ATOM 784 C C . HIS A 1 102 ? 40.902 -2.179 21.538 1.00 38.75 102 HIS A C 1
ATOM 786 O O . HIS A 1 102 ? 40.681 -1.123 20.904 1.00 38.75 102 HIS A O 1
#

Foldseek 3Di:
DPDDPVNVVVVLCLVPDDVRPDPDDDDDPVRLQPDDQNCPAAEDPSCNVNNPDPPRPDDRHYDDDDDP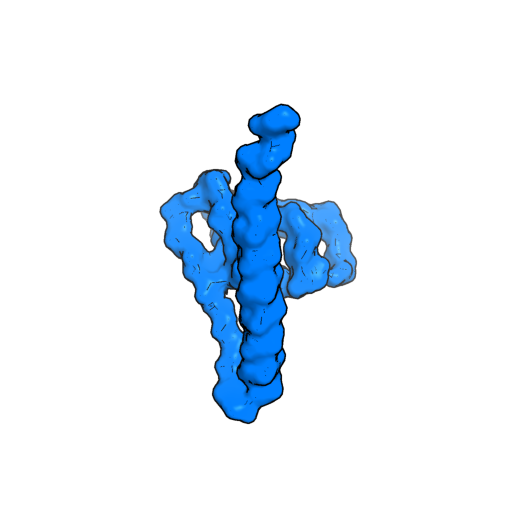PDVRVVVVVVVVVVVVVVVVVVVVVVVVPPVPDD

Organism: NCBI:txid98144

pLDDT: mean 71.38, std 14.46, range [38.75, 94.62]

InterPro domains:
  IPR001650 Helicase, C-terminal domain-like [PF00271] (1-43)
  IPR027417 P-loop containing nucleoside triphosphate hydrolase [G3DSA:3.40.50.300] (1-102)
  IPR027417 P-loop containing nucleoside triphosphate hydrolase [SSF52540] (1-97)
  IPR049730 SNF2/RAD5-like, C-terminal helicase domain [cd18793] (1-66)

Secondary structure (DSSP, 8-state):
--S-HHHHHHHHHHHHSTT-S-------HHHHTTT---TT---SHHHHHHHSSTT--S---------TTSHHHHHHHHHHHHHHHHHHHHHHHHHGGGS---

Sequence (102 aa):
GTTKSEDRAALLKKFNEPGSQYFIFLLSTRAGGLGLNLQAADTDLQAQDRAHRIGQQNEVRVLRLCTVNSVEEKILAAAKYKLNVDQKVIQAGMFDQKSSSH